Protein AF-A0AAN8KN29-F1 (afdb_monomer_lite)

Organism: NCBI:txid861788

Foldseek 3Di:
DDDDDPPPPPLDQPPPQDPQDEDDVSQVVVQVCLVPDVVNLVSLLQVLLVQADLELVRSLVRSCVGHHDPNLVVQEDCCCPPVRHHPVPGPVVVSSVSSQCSNPNNVPPDPPDDD

InterPro domains:
  IPR032071 Domain of unknown function DUF4806 [PF16064] (17-90)

Secondary structure (DSSP, 8-state):
--------------TT--SSB-SHHHHHHHHHHHTT-HHHHHHHHHHHHHT--SSHHHHHHHHHHHHB-HHHHHHEESS-TTT-EEGGGSHHHHHHHHHHHH-TTTTT-------

Sequence (115 aa):
MQLTNGSHGDMVLPEDIVLPLKDRLMLEELEHRLAGNEELQEKLVMFLAAKGGKSVKDSVRRMFACLFSNDLSRFCNWTGLGHKISFRQLALKSIVHIAIRKNPSTKEATESQHF

Structure (mmCIF, N/CA/C/O backbone):
data_AF-A0AAN8KN29-F1
#
_entry.id   AF-A0AAN8KN29-F1
#
loop_
_atom_site.group_PDB
_atom_site.id
_atom_site.type_symbol
_atom_site.label_atom_id
_atom_site.label_alt_id
_atom_site.label_comp_id
_atom_site.label_asym_id
_atom_site.label_entity_id
_atom_site.label_seq_id
_atom_site.pdbx_PDB_ins_code
_atom_site.Cartn_x
_atom_site.Cartn_y
_atom_site.Cartn_z
_atom_site.occupancy
_atom_site.B_iso_or_equiv
_atom_site.auth_seq_id
_atom_site.auth_comp_id
_atom_site.auth_asym_id
_atom_site.auth_atom_id
_atom_site.pdbx_PDB_model_num
ATOM 1 N N . MET A 1 1 ? 35.928 -23.123 7.266 1.00 45.03 1 MET A N 1
ATOM 2 C CA . MET A 1 1 ? 35.348 -21.909 7.872 1.00 45.03 1 MET A CA 1
ATOM 3 C C . MET A 1 1 ? 33.993 -21.681 7.227 1.00 45.03 1 MET A C 1
ATOM 5 O O . MET A 1 1 ? 33.948 -21.344 6.053 1.00 45.03 1 MET A O 1
ATOM 9 N N . GLN A 1 2 ? 32.907 -21.994 7.932 1.00 39.38 2 GLN A N 1
ATOM 10 C CA . GLN A 1 2 ? 31.550 -21.679 7.483 1.00 39.38 2 GLN A CA 1
ATOM 11 C C . GLN A 1 2 ? 31.214 -20.271 7.973 1.00 39.38 2 GLN A C 1
ATOM 13 O O . GLN A 1 2 ? 31.238 -20.029 9.177 1.00 39.38 2 GLN A O 1
ATOM 18 N N . LEU A 1 3 ? 30.910 -19.361 7.050 1.00 41.19 3 LEU A N 1
ATOM 19 C CA . LEU A 1 3 ? 30.197 -18.129 7.361 1.00 41.19 3 LEU A CA 1
ATOM 20 C C . LEU A 1 3 ? 28.853 -18.186 6.635 1.00 41.19 3 LEU A C 1
ATOM 22 O O . LEU A 1 3 ? 28.763 -18.171 5.412 1.00 41.19 3 LEU A O 1
ATOM 26 N N . THR A 1 4 ? 27.860 -18.404 7.488 1.00 38.06 4 THR A N 1
ATOM 27 C CA . THR A 1 4 ? 26.405 -18.401 7.365 1.00 38.06 4 THR A CA 1
ATOM 28 C C . THR A 1 4 ? 25.813 -17.811 6.088 1.00 38.06 4 THR A C 1
ATOM 30 O O . THR A 1 4 ? 25.986 -16.629 5.789 1.00 38.06 4 THR A O 1
ATOM 33 N N . ASN A 1 5 ? 25.004 -18.647 5.428 1.00 35.66 5 ASN A N 1
ATOM 34 C CA . ASN A 1 5 ? 23.921 -18.267 4.530 1.00 35.66 5 ASN A CA 1
ATOM 35 C C . ASN A 1 5 ? 23.270 -16.958 4.986 1.00 35.66 5 ASN A C 1
ATOM 37 O O . ASN A 1 5 ? 22.712 -16.893 6.081 1.00 35.66 5 ASN A O 1
ATOM 41 N N . GLY A 1 6 ? 23.297 -15.945 4.121 1.00 38.53 6 GLY A N 1
ATOM 42 C CA . GLY A 1 6 ? 22.387 -14.818 4.228 1.00 38.53 6 GLY A CA 1
ATOM 43 C C . GLY A 1 6 ? 20.972 -15.364 4.128 1.00 38.53 6 GLY A C 1
ATOM 44 O O . GLY A 1 6 ? 20.507 -15.694 3.036 1.00 38.53 6 GLY A O 1
ATOM 45 N N . SER A 1 7 ? 20.318 -15.502 5.275 1.00 40.12 7 SER A N 1
ATOM 46 C CA . SER A 1 7 ? 18.896 -15.769 5.382 1.00 40.12 7 SER A CA 1
ATOM 47 C C . SER A 1 7 ? 18.170 -14.673 4.613 1.00 40.12 7 SER A C 1
ATOM 49 O O . SER A 1 7 ? 17.942 -13.576 5.120 1.00 40.12 7 SER A O 1
ATOM 51 N N . HIS A 1 8 ? 17.825 -14.979 3.363 1.00 46.50 8 HIS A N 1
ATOM 52 C CA . HIS A 1 8 ? 16.638 -14.438 2.729 1.00 46.50 8 HIS A CA 1
ATOM 53 C C . HIS A 1 8 ? 15.501 -14.950 3.604 1.00 46.50 8 HIS A C 1
ATOM 55 O O . HIS A 1 8 ? 14.990 -16.039 3.371 1.00 46.50 8 HIS A O 1
ATOM 61 N N . GLY A 1 9 ? 15.238 -14.248 4.713 1.00 44.41 9 GLY A N 1
ATOM 62 C CA . GLY A 1 9 ? 14.083 -14.524 5.548 1.00 44.41 9 GLY A CA 1
ATOM 63 C C . GLY A 1 9 ? 12.908 -14.539 4.597 1.00 44.41 9 GLY A C 1
ATOM 64 O O . GLY A 1 9 ? 12.721 -13.562 3.869 1.00 44.41 9 GLY A O 1
ATOM 65 N N . ASP A 1 10 ? 12.252 -15.692 4.506 1.00 46.53 10 ASP A N 1
ATOM 66 C CA . ASP A 1 10 ? 11.149 -15.937 3.594 1.00 46.53 10 ASP A CA 1
ATOM 67 C C . ASP A 1 10 ? 10.267 -14.684 3.563 1.00 46.53 10 ASP A C 1
ATOM 69 O O . ASP A 1 10 ? 9.692 -14.295 4.582 1.00 46.53 10 ASP A O 1
ATOM 73 N N . MET A 1 11 ? 10.249 -13.979 2.422 1.00 63.16 11 MET A N 1
ATOM 74 C CA . MET A 1 11 ? 9.422 -12.785 2.205 1.00 63.16 11 MET A CA 1
ATOM 75 C C . MET A 1 11 ? 7.971 -13.236 2.051 1.00 63.16 11 MET A C 1
ATOM 77 O O . MET A 1 11 ? 7.355 -13.117 0.991 1.00 63.16 11 MET A O 1
ATOM 81 N N . VAL A 1 12 ? 7.451 -13.826 3.114 1.00 72.75 12 VAL A N 1
ATOM 82 C CA . VAL A 1 12 ? 6.129 -14.407 3.195 1.00 72.75 12 VAL A CA 1
ATOM 83 C C . VAL A 1 12 ? 5.305 -13.439 4.024 1.00 72.75 12 VAL A C 1
ATOM 85 O O . VAL A 1 12 ? 5.620 -13.122 5.174 1.00 72.75 12 VAL A O 1
ATOM 88 N N . LEU A 1 13 ? 4.274 -12.890 3.383 1.00 85.38 13 LEU A N 1
ATOM 89 C CA . LEU A 1 13 ? 3.230 -12.176 4.102 1.00 85.38 13 LEU A CA 1
ATOM 90 C C . LEU A 1 13 ? 2.579 -13.152 5.09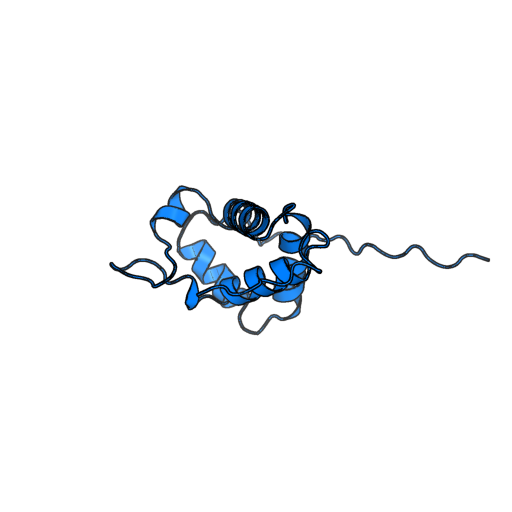2 1.00 85.38 13 LEU A C 1
ATOM 92 O O . LEU A 1 13 ? 2.495 -14.339 4.776 1.00 85.38 13 LEU A O 1
ATOM 96 N N . PRO A 1 14 ? 2.116 -12.685 6.261 1.00 86.00 14 PRO A N 1
ATOM 97 C CA . PRO A 1 14 ? 1.336 -13.524 7.166 1.00 86.00 14 PRO A CA 1
ATOM 98 C C . PRO A 1 14 ? 0.215 -14.268 6.422 1.00 86.00 14 PRO A C 1
ATOM 100 O O . PRO A 1 14 ? -0.407 -13.692 5.531 1.00 86.00 14 PRO A O 1
ATOM 103 N N . GLU A 1 15 ? -0.026 -15.539 6.764 1.00 82.88 15 GLU A N 1
ATOM 104 C CA . GLU A 1 15 ? -0.962 -16.424 6.037 1.00 82.88 15 GLU A CA 1
ATOM 105 C C . GLU A 1 15 ? -2.393 -15.873 5.965 1.00 82.88 15 GLU A C 1
ATOM 107 O O . GLU A 1 15 ? -3.156 -16.187 5.055 1.00 82.88 15 GLU A O 1
ATOM 112 N N . ASP A 1 16 ? -2.748 -15.020 6.919 1.00 85.62 16 ASP A N 1
ATOM 113 C CA . ASP A 1 16 ? -4.045 -14.372 7.034 1.00 85.62 16 ASP A CA 1
ATOM 114 C C . ASP A 1 16 ? -4.170 -13.088 6.188 1.00 85.62 16 ASP A C 1
ATOM 116 O O . ASP A 1 16 ? -5.245 -12.490 6.116 1.00 85.62 16 ASP A O 1
ATOM 120 N N . ILE A 1 17 ? -3.100 -12.663 5.509 1.00 88.88 17 ILE A N 1
ATOM 121 C CA . ILE A 1 17 ? -3.117 -11.573 4.529 1.00 88.88 17 ILE A CA 1
ATOM 122 C C . ILE A 1 17 ? -3.387 -12.154 3.142 1.00 88.88 17 ILE A C 1
ATOM 124 O O . ILE A 1 17 ? -2.496 -12.658 2.457 1.00 88.88 17 ILE A O 1
ATOM 128 N N . VAL A 1 18 ? -4.633 -12.025 2.689 1.00 89.56 18 VAL A N 1
ATOM 129 C CA . VAL A 1 18 ? -5.046 -12.490 1.362 1.00 89.56 18 VAL A CA 1
ATOM 130 C C . VAL A 1 18 ? -5.013 -11.336 0.364 1.00 89.56 18 VAL A C 1
ATOM 132 O O . VAL A 1 18 ? -5.802 -10.395 0.451 1.00 89.56 18 VAL A O 1
ATOM 135 N N . LEU A 1 19 ? -4.119 -11.434 -0.620 1.00 91.06 19 LEU A N 1
ATOM 136 C CA . LEU A 1 19 ? -4.030 -10.513 -1.752 1.00 91.06 19 LEU A CA 1
ATOM 137 C C . LEU A 1 19 ? -4.411 -11.220 -3.068 1.00 91.06 19 LEU A C 1
ATOM 139 O O . LEU A 1 19 ? -4.095 -12.400 -3.238 1.00 91.06 19 LEU A O 1
ATOM 143 N N . PRO A 1 20 ? -5.045 -10.521 -4.028 1.00 94.50 20 PRO A N 1
ATOM 144 C CA . PRO A 1 20 ? -5.470 -9.124 -3.950 1.00 94.50 20 PRO A CA 1
ATOM 145 C C . PRO A 1 20 ? -6.726 -8.935 -3.083 1.00 94.50 20 PRO A C 1
ATOM 147 O O . PRO A 1 20 ? -7.563 -9.830 -2.967 1.00 94.50 20 PRO A O 1
ATOM 150 N N . LEU A 1 21 ? -6.881 -7.735 -2.526 1.00 95.69 21 LEU A N 1
ATOM 151 C CA . LEU A 1 21 ? -8.052 -7.318 -1.759 1.00 95.69 21 LEU A CA 1
ATOM 152 C C . LEU A 1 21 ? -9.282 -7.258 -2.676 1.00 95.69 21 LEU A C 1
ATOM 154 O O . LEU A 1 21 ? -9.261 -6.634 -3.748 1.00 95.69 21 LEU A O 1
ATOM 158 N N . LYS A 1 22 ? -10.357 -7.934 -2.273 1.00 93.19 22 LYS A N 1
ATOM 159 C CA . LYS A 1 22 ? -11.550 -8.129 -3.113 1.00 93.19 22 LYS A CA 1
ATOM 160 C C . LYS A 1 22 ? -12.636 -7.101 -2.854 1.00 93.19 22 LYS A C 1
ATOM 162 O O . LYS A 1 22 ? -13.342 -6.709 -3.776 1.00 93.19 22 LYS A O 1
ATOM 167 N N . ASP A 1 23 ? -12.737 -6.641 -1.619 1.00 92.25 23 ASP A N 1
ATOM 168 C CA . ASP A 1 23 ? -13.796 -5.753 -1.179 1.00 92.25 23 ASP A CA 1
ATOM 169 C C . ASP A 1 23 ? -13.293 -4.750 -0.137 1.00 92.25 23 ASP A C 1
ATOM 171 O O . ASP A 1 23 ? -12.122 -4.720 0.253 1.00 92.25 23 ASP A O 1
ATOM 175 N N . ARG A 1 24 ? -14.210 -3.877 0.270 1.00 91.12 24 ARG A N 1
ATOM 176 C CA . ARG A 1 24 ? -13.942 -2.812 1.226 1.00 91.12 24 ARG A CA 1
ATOM 177 C C . ARG A 1 24 ? -13.637 -3.339 2.630 1.00 91.12 24 ARG A C 1
ATOM 179 O O . ARG A 1 24 ? -12.808 -2.735 3.295 1.00 91.12 24 ARG A O 1
ATOM 186 N N . LEU A 1 25 ? -14.250 -4.447 3.052 1.00 92.06 25 LEU A N 1
ATOM 187 C CA . LEU A 1 25 ? -14.006 -5.029 4.374 1.00 92.06 25 LEU A CA 1
ATOM 188 C C . LEU A 1 25 ? -12.571 -5.544 4.476 1.00 92.06 25 LEU A C 1
ATOM 190 O O . LEU A 1 25 ? -11.880 -5.227 5.436 1.00 92.06 25 LEU A O 1
ATOM 194 N N . MET A 1 26 ? -12.087 -6.256 3.454 1.00 94.31 26 MET A N 1
ATOM 195 C CA . MET A 1 26 ? -10.693 -6.711 3.407 1.00 94.31 26 MET A CA 1
ATOM 196 C C . MET A 1 26 ? -9.702 -5.542 3.447 1.00 94.31 26 MET A C 1
ATOM 198 O O . MET A 1 26 ? -8.642 -5.646 4.061 1.00 94.31 26 MET A O 1
ATOM 202 N N . LEU A 1 27 ? -10.031 -4.433 2.777 1.00 93.56 27 LEU A N 1
ATOM 203 C CA . LEU A 1 27 ? -9.201 -3.233 2.792 1.00 93.56 27 LEU A CA 1
ATOM 204 C C . LEU A 1 27 ? -9.182 -2.567 4.171 1.00 93.56 27 LEU A C 1
ATOM 206 O O . LEU A 1 27 ? -8.109 -2.227 4.653 1.00 93.56 27 LEU A O 1
ATOM 210 N N . GLU A 1 28 ? -10.343 -2.391 4.797 1.00 92.94 28 GLU A N 1
ATOM 211 C CA . GLU A 1 28 ? -10.457 -1.792 6.132 1.00 92.94 28 GLU A CA 1
ATOM 212 C C . GLU A 1 28 ? -9.757 -2.649 7.197 1.00 92.94 28 GLU A C 1
ATOM 214 O O . GLU A 1 28 ? -9.037 -2.106 8.033 1.00 92.94 28 GLU A O 1
ATOM 219 N N . GLU A 1 29 ? -9.878 -3.976 7.116 1.00 94.00 29 GLU A N 1
ATOM 220 C CA . GLU A 1 29 ? -9.167 -4.913 7.993 1.00 94.00 29 GLU A CA 1
ATOM 221 C C . GLU A 1 29 ? -7.648 -4.807 7.813 1.00 94.00 29 GLU A C 1
ATOM 223 O O . GLU A 1 29 ? -6.908 -4.684 8.790 1.00 94.00 29 GLU A O 1
ATOM 228 N N . LEU A 1 30 ? -7.162 -4.794 6.565 1.00 95.06 30 LEU A N 1
ATOM 229 C CA . LEU A 1 30 ? -5.734 -4.618 6.307 1.00 95.06 30 LEU A CA 1
ATOM 230 C C . LEU A 1 30 ? -5.233 -3.281 6.866 1.00 95.06 30 LEU A C 1
ATOM 232 O O . LEU A 1 30 ? -4.198 -3.242 7.523 1.00 95.06 30 LEU A O 1
ATOM 236 N N . GLU A 1 31 ? -5.961 -2.193 6.633 1.00 94.62 31 GLU A N 1
ATOM 237 C CA . GLU A 1 31 ? -5.612 -0.858 7.124 1.00 94.62 31 GLU A CA 1
ATOM 238 C C . GLU A 1 31 ? -5.573 -0.795 8.654 1.00 94.62 31 GLU A C 1
ATOM 240 O O . GLU A 1 31 ? -4.621 -0.256 9.221 1.00 94.62 31 GLU A O 1
ATOM 245 N N . HIS A 1 32 ? -6.546 -1.413 9.330 1.00 94.06 32 HIS A N 1
ATOM 246 C CA . HIS A 1 32 ? -6.539 -1.539 10.784 1.00 94.06 32 HIS A CA 1
ATOM 247 C C . HIS A 1 32 ? -5.319 -2.328 11.265 1.00 94.06 32 HIS A C 1
ATOM 249 O O . HIS A 1 32 ? -4.658 -1.935 12.222 1.00 94.06 32 HIS A O 1
ATOM 255 N N . ARG A 1 33 ? -4.982 -3.441 10.610 1.00 93.44 33 ARG A N 1
ATOM 256 C CA . ARG A 1 33 ? -3.818 -4.253 10.987 1.00 93.44 33 ARG A CA 1
ATOM 257 C C . ARG A 1 33 ? -2.494 -3.550 10.744 1.00 93.44 33 ARG A C 1
ATOM 259 O O . ARG A 1 33 ? -1.544 -3.792 11.480 1.00 93.44 33 ARG A O 1
ATOM 266 N N . LEU A 1 34 ? -2.415 -2.704 9.720 1.00 94.00 34 LEU A N 1
ATOM 267 C CA . LEU A 1 34 ? -1.241 -1.877 9.462 1.00 94.00 34 LEU A CA 1
ATOM 268 C C . LEU A 1 34 ? -1.066 -0.798 10.537 1.00 94.00 34 LEU A C 1
ATOM 270 O O . LEU A 1 34 ? 0.069 -0.391 10.800 1.00 94.00 34 LEU A O 1
ATOM 274 N N . ALA A 1 35 ? -2.146 -0.352 11.184 1.00 91.19 35 ALA A N 1
ATOM 275 C CA . ALA A 1 35 ? -2.077 0.622 12.263 1.00 91.19 35 ALA A CA 1
ATOM 276 C C . ALA A 1 35 ? -1.310 0.050 13.469 1.00 91.19 35 ALA A C 1
ATOM 278 O O . ALA A 1 35 ? -1.752 -0.875 14.143 1.00 91.19 35 ALA A O 1
ATOM 279 N N . GLY A 1 36 ? -0.127 0.610 13.737 1.00 84.25 36 GLY A N 1
ATOM 280 C CA . GLY A 1 36 ? 0.717 0.213 14.869 1.00 84.25 36 GLY A CA 1
ATOM 281 C C . GLY A 1 36 ? 1.498 -1.094 14.688 1.00 84.25 36 GLY A C 1
ATOM 282 O O . GLY A 1 36 ? 2.184 -1.501 15.619 1.00 84.25 36 GLY A O 1
ATOM 283 N N . ASN A 1 37 ? 1.442 -1.738 13.515 1.00 93.06 37 ASN A N 1
ATOM 284 C CA . ASN A 1 37 ? 2.203 -2.957 13.228 1.00 93.06 37 ASN A CA 1
ATOM 285 C C . ASN A 1 37 ? 3.337 -2.692 12.224 1.00 93.06 37 ASN A C 1
ATOM 287 O O . ASN A 1 37 ? 3.178 -2.864 11.013 1.00 93.06 37 ASN A O 1
ATOM 291 N N . GLU A 1 38 ? 4.489 -2.261 12.735 1.00 93.00 38 GLU A N 1
ATOM 292 C CA . GLU A 1 38 ? 5.668 -1.941 11.917 1.00 93.00 38 GLU A CA 1
ATOM 293 C C . GLU A 1 38 ? 6.220 -3.164 11.173 1.00 93.00 38 GLU A C 1
ATOM 295 O O . GLU A 1 38 ? 6.618 -3.056 10.013 1.00 93.00 38 GLU A O 1
ATOM 300 N N . GLU A 1 39 ? 6.174 -4.344 11.794 1.00 92.94 39 GLU A N 1
ATOM 301 C CA . GLU A 1 39 ? 6.647 -5.588 11.184 1.00 92.94 39 GLU A CA 1
ATOM 302 C C . GLU A 1 39 ? 5.816 -5.955 9.945 1.00 92.94 39 GLU A C 1
ATOM 304 O O . GLU A 1 39 ? 6.361 -6.286 8.888 1.00 92.94 39 GLU A O 1
ATOM 309 N N . LEU A 1 40 ? 4.485 -5.854 10.040 1.00 94.19 40 LEU A N 1
ATOM 310 C CA . LEU A 1 40 ? 3.593 -6.091 8.906 1.00 94.19 40 LEU A CA 1
ATOM 311 C C . LEU A 1 40 ? 3.803 -5.049 7.803 1.00 94.19 40 LEU A C 1
ATOM 313 O O . LEU A 1 40 ? 3.835 -5.409 6.623 1.00 94.19 40 LEU A O 1
ATOM 317 N N . GLN A 1 41 ? 3.972 -3.775 8.170 1.00 94.94 41 GLN A N 1
ATOM 318 C CA . GLN A 1 41 ? 4.285 -2.721 7.206 1.00 94.94 41 GLN A CA 1
ATOM 319 C C . GLN A 1 41 ? 5.581 -3.034 6.450 1.00 94.94 41 GLN A C 1
ATOM 321 O O . GLN A 1 41 ? 5.603 -2.948 5.221 1.00 94.94 41 GLN A O 1
ATOM 326 N N . GLU A 1 42 ? 6.646 -3.440 7.146 1.00 93.81 42 GLU A N 1
ATOM 327 C CA . GLU A 1 42 ? 7.922 -3.779 6.517 1.00 93.81 42 GLU A CA 1
ATOM 328 C C . GLU A 1 42 ? 7.811 -5.008 5.608 1.00 93.81 42 GLU A C 1
ATOM 330 O O . GLU A 1 42 ? 8.270 -4.963 4.461 1.00 93.81 42 GLU A O 1
ATOM 335 N N . LYS A 1 43 ? 7.139 -6.074 6.060 1.00 93.81 43 LYS A N 1
ATOM 336 C CA . LYS A 1 43 ? 6.867 -7.264 5.238 1.00 93.81 43 LYS A CA 1
ATOM 337 C C . LYS A 1 43 ? 6.111 -6.904 3.960 1.00 93.81 43 LYS A C 1
ATOM 339 O O . LYS A 1 43 ? 6.503 -7.337 2.874 1.00 93.81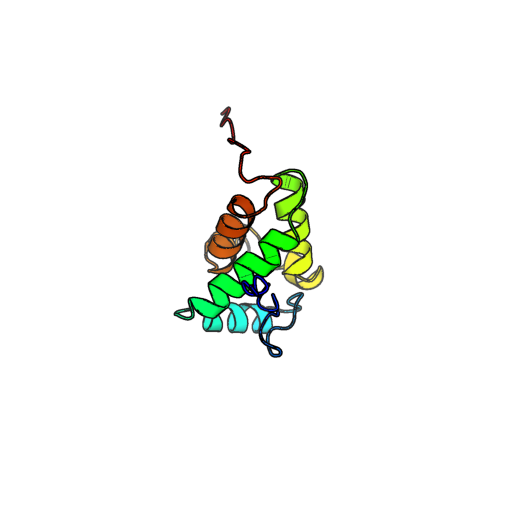 43 LYS A O 1
ATOM 344 N N . LEU A 1 44 ? 5.081 -6.063 4.059 1.00 94.44 44 LEU A N 1
ATOM 345 C CA . LEU A 1 44 ? 4.303 -5.630 2.898 1.00 94.44 44 LEU A CA 1
ATOM 346 C C . LEU A 1 44 ? 5.111 -4.729 1.958 1.00 94.44 44 LEU A C 1
ATOM 348 O O . LEU A 1 44 ? 5.038 -4.890 0.739 1.00 94.44 44 LEU A O 1
ATOM 352 N N . VAL A 1 45 ? 5.942 -3.835 2.498 1.00 94.81 45 VAL A N 1
ATOM 353 C CA . VAL A 1 45 ? 6.885 -3.031 1.709 1.00 94.81 45 VAL A CA 1
ATOM 354 C C . VAL A 1 45 ? 7.842 -3.927 0.921 1.00 94.81 45 VAL A C 1
ATOM 356 O O . VAL A 1 45 ? 8.017 -3.713 -0.279 1.00 94.81 45 VAL A O 1
ATOM 359 N N . MET A 1 46 ? 8.459 -4.922 1.565 1.00 92.62 46 MET A N 1
ATOM 360 C CA . MET A 1 46 ? 9.399 -5.840 0.911 1.00 92.62 46 MET A CA 1
ATOM 361 C C . MET A 1 46 ? 8.716 -6.669 -0.178 1.00 92.62 46 MET A C 1
ATOM 363 O O . MET A 1 46 ? 9.220 -6.743 -1.301 1.00 92.62 46 MET A O 1
ATOM 367 N N . PHE A 1 47 ? 7.532 -7.212 0.123 1.00 92.81 47 PHE A N 1
ATOM 368 C CA . PHE A 1 47 ? 6.715 -7.944 -0.840 1.00 92.81 47 PHE A CA 1
ATOM 369 C C . PHE A 1 47 ? 6.417 -7.099 -2.087 1.00 92.81 47 PHE A C 1
ATOM 371 O O . PHE A 1 47 ? 6.653 -7.545 -3.211 1.00 92.81 47 PHE A O 1
ATOM 378 N N . LEU A 1 48 ? 5.952 -5.858 -1.913 1.00 93.19 48 LEU A N 1
ATOM 379 C CA . LEU A 1 48 ? 5.631 -4.968 -3.031 1.00 93.19 48 LEU A CA 1
ATOM 380 C C . LEU A 1 48 ? 6.876 -4.530 -3.806 1.00 93.19 48 LEU A C 1
ATOM 382 O O . LEU A 1 48 ? 6.844 -4.512 -5.037 1.00 93.19 48 LEU A O 1
ATOM 386 N N . ALA A 1 49 ? 7.977 -4.217 -3.117 1.00 91.31 49 ALA A N 1
ATOM 387 C CA . ALA A 1 49 ? 9.238 -3.832 -3.749 1.00 91.31 49 ALA A CA 1
ATOM 388 C C . ALA A 1 49 ? 9.757 -4.935 -4.685 1.00 91.31 49 ALA A C 1
ATOM 390 O O . ALA A 1 49 ? 10.181 -4.638 -5.802 1.00 91.31 49 ALA A O 1
ATOM 391 N N . ALA A 1 50 ? 9.632 -6.206 -4.283 1.00 90.06 50 ALA A N 1
ATOM 392 C CA . ALA A 1 50 ? 9.991 -7.362 -5.105 1.00 90.06 50 ALA A CA 1
ATOM 393 C C . ALA A 1 50 ? 9.086 -7.542 -6.343 1.00 90.06 50 ALA A C 1
ATOM 395 O O . ALA A 1 50 ? 9.508 -8.111 -7.351 1.00 90.06 50 ALA A O 1
ATOM 396 N N . LYS A 1 51 ? 7.840 -7.048 -6.303 1.00 88.88 51 LYS A N 1
ATOM 397 C CA . LYS A 1 51 ? 6.911 -7.039 -7.451 1.00 88.88 51 LYS A CA 1
ATOM 398 C C . LYS A 1 51 ? 7.058 -5.802 -8.341 1.00 88.88 51 LYS A C 1
ATOM 400 O O . LYS A 1 51 ? 6.367 -5.708 -9.358 1.00 88.88 51 LYS A O 1
ATOM 405 N N . GLY A 1 52 ? 7.944 -4.876 -7.979 1.00 87.19 52 GLY A N 1
ATOM 406 C CA . GLY A 1 52 ? 8.220 -3.653 -8.719 1.00 87.19 52 GLY A CA 1
ATOM 407 C C . GLY A 1 52 ? 8.746 -3.886 -10.140 1.00 87.19 52 GLY A C 1
ATOM 408 O O . GLY A 1 52 ? 9.131 -4.990 -10.531 1.00 87.19 52 GLY A O 1
ATOM 409 N N . GLY A 1 53 ? 8.701 -2.823 -10.941 1.00 85.31 53 GLY A N 1
ATOM 410 C CA . GLY A 1 53 ? 8.984 -2.805 -12.372 1.00 85.31 53 GLY A CA 1
ATOM 411 C C 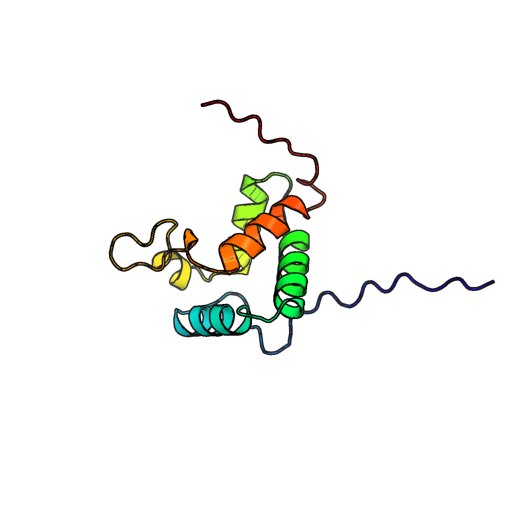. GLY A 1 53 ? 10.224 -2.002 -12.754 1.00 85.31 53 GLY A C 1
ATOM 412 O O . GLY A 1 53 ? 10.908 -1.453 -11.894 1.00 85.31 53 G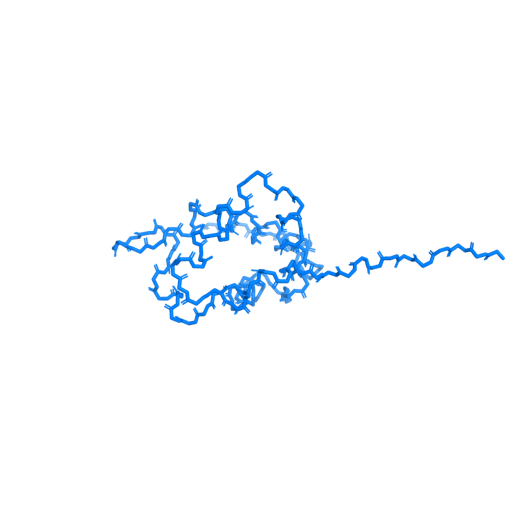LY A O 1
ATOM 413 N N . LYS A 1 54 ? 10.487 -1.896 -14.062 1.00 85.88 54 LYS A N 1
ATOM 414 C CA . LYS A 1 54 ? 11.673 -1.192 -14.605 1.00 85.88 54 LYS A CA 1
ATOM 415 C C . LYS A 1 54 ? 11.573 0.339 -14.550 1.00 85.88 54 LYS A C 1
ATOM 417 O O . LYS A 1 54 ? 12.545 1.031 -14.816 1.00 85.88 54 LYS A O 1
ATOM 422 N N . SER A 1 55 ? 10.389 0.871 -14.261 1.00 87.69 55 SER A N 1
ATOM 423 C CA . SER A 1 55 ? 10.137 2.305 -14.093 1.00 87.69 55 SER A CA 1
ATOM 424 C C . SER A 1 55 ? 9.183 2.538 -12.926 1.00 87.69 55 SER A C 1
ATOM 426 O O . SER A 1 55 ? 8.518 1.604 -12.469 1.00 87.69 55 SER A O 1
ATOM 428 N N . VAL A 1 56 ? 9.070 3.785 -12.461 1.00 87.75 56 VAL A N 1
ATOM 429 C CA . VAL A 1 56 ? 8.115 4.160 -11.402 1.00 87.75 56 VAL A CA 1
ATOM 430 C C . VAL A 1 56 ? 6.685 3.823 -11.826 1.00 87.75 56 VAL A C 1
ATOM 432 O O . VAL A 1 56 ? 5.973 3.141 -11.095 1.00 87.75 56 VAL A O 1
ATOM 435 N N . LYS A 1 57 ? 6.286 4.208 -13.045 1.00 88.00 57 LYS A N 1
ATOM 436 C CA . LYS A 1 57 ? 4.946 3.930 -13.585 1.00 88.00 57 LYS A CA 1
ATOM 437 C C . LYS A 1 57 ? 4.644 2.430 -13.655 1.00 88.00 57 LYS A C 1
ATOM 439 O O . LYS A 1 57 ? 3.555 2.008 -13.272 1.00 88.00 57 LYS A O 1
ATOM 444 N N . ASP A 1 58 ? 5.601 1.633 -14.129 1.00 89.31 58 ASP A N 1
ATOM 445 C CA . ASP A 1 58 ? 5.456 0.173 -14.200 1.00 89.31 58 ASP A CA 1
ATOM 446 C C . ASP A 1 58 ? 5.378 -0.451 -12.797 1.00 89.31 58 ASP A C 1
ATOM 448 O O . ASP A 1 58 ? 4.527 -1.297 -12.533 1.00 89.31 58 ASP A O 1
ATOM 452 N N . SER A 1 59 ? 6.197 0.037 -11.863 1.00 90.12 59 SER A N 1
ATOM 453 C CA . SER A 1 59 ? 6.191 -0.401 -10.463 1.00 90.12 59 SER A CA 1
ATOM 454 C C . SER A 1 59 ? 4.854 -0.130 -9.791 1.00 90.12 59 SER A C 1
ATOM 456 O O . SER A 1 59 ? 4.260 -1.051 -9.241 1.00 90.12 59 SER A O 1
ATOM 458 N N . VAL A 1 60 ? 4.343 1.102 -9.895 1.00 91.19 60 VAL A N 1
ATOM 459 C CA . VAL A 1 60 ? 3.031 1.484 -9.358 1.00 91.19 60 VAL A CA 1
ATOM 460 C C . VAL A 1 60 ? 1.953 0.570 -9.927 1.00 91.19 60 VAL A C 1
ATOM 462 O O . VAL A 1 60 ? 1.195 -0.025 -9.167 1.00 91.19 60 VAL A O 1
ATOM 465 N N . ARG A 1 61 ? 1.913 0.390 -11.254 1.00 91.69 61 ARG A N 1
ATOM 466 C CA . ARG A 1 61 ? 0.917 -0.470 -11.905 1.00 91.69 61 ARG A CA 1
ATOM 467 C C . ARG A 1 61 ? 0.962 -1.904 -11.374 1.00 91.69 61 ARG A C 1
ATOM 469 O O . ARG A 1 61 ? -0.088 -2.464 -11.070 1.00 91.69 61 ARG A O 1
ATOM 476 N N . ARG A 1 62 ? 2.152 -2.499 -11.269 1.00 93.38 62 ARG A N 1
ATOM 477 C CA . ARG A 1 62 ? 2.322 -3.883 -10.799 1.00 93.38 62 ARG A CA 1
ATOM 478 C C . ARG A 1 62 ? 1.970 -4.030 -9.320 1.00 93.38 62 ARG A C 1
ATOM 480 O O . ARG A 1 62 ? 1.252 -4.958 -8.972 1.00 93.38 62 ARG A O 1
ATOM 487 N N . MET A 1 63 ? 2.393 -3.092 -8.475 1.00 94.19 63 MET A N 1
ATOM 488 C CA . MET A 1 63 ? 2.060 -3.084 -7.047 1.00 94.19 63 MET A CA 1
ATOM 489 C C . MET A 1 63 ? 0.550 -2.948 -6.820 1.00 94.19 63 MET A C 1
ATOM 491 O O . MET A 1 63 ? -0.020 -3.715 -6.050 1.00 94.19 63 MET A O 1
ATOM 495 N N . PHE A 1 64 ? -0.123 -2.039 -7.532 1.00 92.50 64 PHE A N 1
ATOM 496 C CA . PHE A 1 64 ? -1.579 -1.892 -7.440 1.00 92.50 64 PHE A CA 1
ATOM 497 C C . PHE A 1 64 ? -2.323 -3.138 -7.926 1.00 92.50 64 PHE A C 1
ATOM 499 O O . PHE A 1 64 ? -3.278 -3.549 -7.276 1.00 92.50 64 PHE A O 1
ATOM 506 N N . ALA A 1 65 ? -1.863 -3.773 -9.008 1.00 92.44 65 ALA A N 1
ATOM 507 C CA . ALA A 1 65 ? -2.441 -5.026 -9.492 1.00 92.44 65 ALA A CA 1
ATOM 508 C C . ALA A 1 65 ? -2.258 -6.197 -8.505 1.00 92.44 65 ALA A C 1
ATOM 510 O O . ALA A 1 65 ? -3.048 -7.136 -8.520 1.00 92.44 65 ALA A O 1
ATOM 511 N N . CYS A 1 66 ? -1.233 -6.153 -7.646 1.00 92.62 66 CYS A N 1
ATOM 512 C CA . CYS A 1 66 ? -1.075 -7.107 -6.547 1.00 92.62 66 CYS A CA 1
ATOM 513 C C . CYS A 1 66 ? -1.978 -6.784 -5.351 1.00 92.62 66 CYS A C 1
ATOM 515 O O . CYS A 1 66 ? -2.444 -7.702 -4.686 1.00 92.62 66 CYS A O 1
ATOM 517 N N . LEU A 1 67 ? -2.201 -5.500 -5.056 1.00 94.25 67 LEU A N 1
ATOM 518 C CA . LEU A 1 67 ? -2.965 -5.066 -3.885 1.00 94.25 67 LEU A CA 1
ATOM 519 C C . LEU A 1 67 ? -4.474 -5.161 -4.088 1.00 94.25 67 LEU A C 1
ATOM 521 O O . LEU A 1 67 ? -5.177 -5.597 -3.183 1.00 94.25 67 LEU A O 1
ATOM 525 N N . PHE A 1 68 ? -4.981 -4.755 -5.249 1.00 93.94 68 PHE A N 1
ATOM 526 C CA . PHE A 1 68 ? -6.410 -4.568 -5.470 1.00 93.94 68 PHE A CA 1
ATOM 527 C C . PHE A 1 68 ? -6.922 -5.468 -6.584 1.00 93.94 68 PHE A C 1
ATOM 529 O O . PHE A 1 68 ? -6.343 -5.552 -7.666 1.00 93.94 68 PHE A O 1
ATOM 536 N N . SER A 1 69 ? -8.068 -6.097 -6.339 1.00 93.88 69 SER A N 1
ATOM 537 C CA . SER A 1 69 ? -8.853 -6.696 -7.412 1.00 93.88 69 SER A CA 1
ATOM 538 C C . SER A 1 69 ? -9.384 -5.608 -8.352 1.00 93.88 69 SER A C 1
ATOM 540 O O . SER A 1 69 ? -9.482 -4.429 -7.989 1.00 93.88 69 SER A O 1
ATOM 542 N N . ASN A 1 70 ? -9.770 -6.003 -9.567 1.00 89.81 70 ASN A N 1
ATOM 543 C CA . ASN A 1 70 ? -10.409 -5.085 -10.511 1.00 89.81 70 ASN A CA 1
ATOM 544 C C . ASN A 1 70 ? -11.702 -4.493 -9.933 1.00 89.81 70 ASN A C 1
ATOM 546 O O . ASN A 1 70 ? -11.970 -3.310 -10.135 1.00 89.81 70 ASN A O 1
ATOM 550 N N . ASP A 1 71 ? -12.470 -5.288 -9.187 1.00 89.00 71 ASP A N 1
ATOM 551 C CA . ASP A 1 71 ? -13.723 -4.842 -8.581 1.00 89.00 71 ASP A CA 1
ATOM 552 C C . ASP A 1 71 ? -13.479 -3.781 -7.509 1.00 89.00 71 ASP A C 1
ATOM 554 O O . ASP A 1 71 ? -14.047 -2.692 -7.591 1.00 89.00 71 ASP A O 1
ATOM 558 N N . LEU A 1 72 ? -12.553 -4.025 -6.577 1.00 89.69 72 LEU A N 1
ATOM 559 C CA . LEU A 1 72 ? -12.204 -3.051 -5.542 1.00 89.69 72 LEU A CA 1
ATOM 560 C C . LEU A 1 72 ? -11.582 -1.774 -6.126 1.00 89.69 72 LEU A C 1
ATOM 562 O O . LEU A 1 72 ? -11.893 -0.667 -5.681 1.00 89.69 72 LEU A O 1
ATOM 566 N N . SER A 1 73 ? -10.765 -1.908 -7.175 1.00 88.38 73 SER A N 1
ATOM 567 C CA . SER A 1 73 ? -10.123 -0.773 -7.853 1.00 88.38 73 SER A CA 1
ATOM 568 C C . SER A 1 73 ? -11.131 0.249 -8.390 1.00 88.38 73 SER A C 1
ATOM 570 O O . SER A 1 73 ? -10.821 1.433 -8.478 1.00 88.38 73 SER A O 1
ATOM 572 N N . ARG A 1 74 ? -12.365 -0.160 -8.718 1.00 88.56 74 ARG A N 1
ATOM 573 C CA . ARG A 1 74 ? -13.418 0.756 -9.203 1.00 88.56 74 ARG A CA 1
ATOM 574 C C . ARG A 1 74 ? -13.964 1.673 -8.107 1.00 88.56 74 ARG A C 1
ATOM 576 O O . ARG A 1 74 ? -14.448 2.771 -8.417 1.00 88.56 74 ARG A O 1
ATOM 583 N N . PHE A 1 75 ? -13.874 1.238 -6.852 1.00 87.81 75 PHE A N 1
ATOM 584 C CA . PHE A 1 75 ? -14.362 1.947 -5.667 1.00 87.81 75 PHE A CA 1
ATOM 585 C C . PHE A 1 75 ? -13.266 2.723 -4.935 1.00 87.81 75 PHE A C 1
ATOM 587 O O . PHE A 1 75 ? -13.560 3.413 -3.961 1.00 87.81 75 PHE A O 1
ATOM 594 N N . CYS A 1 76 ? -12.025 2.663 -5.417 1.00 87.88 76 CYS A N 1
ATOM 595 C CA . CYS A 1 76 ? -10.893 3.395 -4.872 1.00 87.88 76 CYS A CA 1
ATOM 596 C C . CYS A 1 76 ? -10.380 4.410 -5.901 1.00 87.88 76 CYS A C 1
ATOM 598 O O . CYS A 1 76 ? -10.260 4.117 -7.089 1.00 87.88 76 CYS A O 1
ATOM 600 N N . ASN A 1 77 ? -10.091 5.632 -5.468 1.00 88.00 77 ASN A N 1
ATOM 601 C CA . ASN A 1 77 ? -9.361 6.604 -6.278 1.00 88.00 77 ASN A CA 1
ATOM 602 C C . ASN A 1 77 ? -8.426 7.423 -5.380 1.00 88.00 77 ASN A C 1
ATOM 604 O O . ASN A 1 77 ? -8.412 7.268 -4.161 1.00 88.00 77 ASN A O 1
ATOM 608 N N . TRP A 1 78 ? -7.607 8.289 -5.978 1.00 85.88 78 TRP A N 1
ATOM 609 C CA . TRP A 1 78 ? -6.593 9.020 -5.217 1.00 85.88 78 TRP A CA 1
ATOM 610 C C . TRP A 1 78 ? -7.183 9.925 -4.123 1.00 85.88 78 TRP A C 1
ATOM 612 O O . TRP A 1 78 ? -6.647 9.967 -3.019 1.00 85.88 78 TRP A O 1
ATOM 622 N N . THR A 1 79 ? -8.273 10.644 -4.416 1.00 86.62 79 THR A N 1
ATOM 623 C CA . THR A 1 79 ? -8.822 11.696 -3.540 1.00 86.62 79 THR A CA 1
ATOM 624 C C . THR A 1 79 ? -10.018 11.271 -2.689 1.00 86.62 79 THR A C 1
ATOM 626 O O . THR A 1 79 ? -10.265 11.894 -1.662 1.00 86.62 79 THR A O 1
ATOM 629 N N . GLY A 1 80 ? -10.743 10.224 -3.068 1.00 84.25 80 GLY A N 1
ATOM 630 C CA . GLY A 1 80 ? -12.012 9.796 -2.467 1.00 84.25 80 GLY A CA 1
ATOM 631 C C . GLY A 1 80 ? -13.259 10.465 -3.058 1.00 84.25 80 GLY A C 1
ATOM 632 O O . GLY A 1 80 ? -14.333 10.417 -2.464 1.00 84.25 80 GLY A O 1
ATOM 633 N N . LEU A 1 81 ? -13.150 11.131 -4.216 1.00 86.06 81 LEU A N 1
ATOM 634 C CA . LEU A 1 81 ? -14.279 11.879 -4.780 1.00 86.06 81 LEU A CA 1
ATOM 635 C C . LEU A 1 81 ? -15.450 10.949 -5.147 1.00 86.06 81 LEU A C 1
ATOM 637 O O . LEU A 1 81 ? -15.239 9.894 -5.751 1.00 86.06 81 LEU A O 1
ATOM 641 N N . GLY A 1 82 ? -16.676 11.375 -4.827 1.00 80.25 82 GLY A N 1
ATOM 642 C CA . GLY A 1 82 ? -17.905 10.655 -5.173 1.00 80.25 82 GLY A CA 1
ATOM 643 C C . GLY A 1 82 ? -18.167 9.424 -4.303 1.00 80.25 82 GLY A C 1
ATOM 644 O O . GLY A 1 82 ? -18.567 8.392 -4.832 1.00 80.25 82 GLY A O 1
ATOM 645 N N . HIS A 1 83 ? -17.914 9.524 -2.992 1.00 81.31 83 HIS A N 1
ATOM 646 C CA . HIS A 1 83 ? -18.094 8.441 -2.006 1.00 81.31 83 HIS A CA 1
ATOM 647 C C . HIS A 1 83 ? -17.184 7.221 -2.222 1.00 81.31 83 HIS A C 1
ATOM 649 O O . HIS A 1 83 ? -17.448 6.135 -1.705 1.00 81.31 83 HIS A O 1
ATOM 655 N N . LYS A 1 84 ? -16.100 7.401 -2.982 1.00 88.94 84 LYS A N 1
ATOM 656 C CA . LYS A 1 84 ? -15.063 6.388 -3.180 1.00 88.94 84 LYS A CA 1
ATOM 657 C C . LYS A 1 84 ? -14.038 6.438 -2.053 1.00 88.94 84 LYS A C 1
ATOM 659 O O . LYS A 1 84 ? -13.874 7.453 -1.382 1.00 88.94 84 LYS A O 1
ATOM 664 N N . ILE A 1 85 ? -13.313 5.344 -1.875 1.00 89.19 85 ILE A N 1
ATOM 665 C CA . ILE A 1 85 ? -12.242 5.244 -0.885 1.00 89.19 85 ILE A CA 1
ATOM 666 C C . ILE A 1 85 ? -11.065 6.114 -1.338 1.00 89.19 85 ILE A C 1
ATOM 668 O O . ILE A 1 85 ? -10.609 5.997 -2.479 1.00 89.19 85 ILE A O 1
ATOM 672 N N . SER A 1 86 ? -10.580 6.978 -0.442 1.00 91.81 86 SER A N 1
ATOM 673 C CA . SER A 1 86 ? -9.452 7.880 -0.691 1.00 91.81 86 SER A CA 1
ATOM 674 C C . SER A 1 86 ? -8.126 7.166 -0.461 1.00 91.81 86 SER A C 1
ATOM 676 O O . SER A 1 86 ? -7.668 7.063 0.674 1.00 91.81 86 SER A O 1
ATOM 678 N N . PHE A 1 87 ? -7.469 6.707 -1.530 1.00 90.62 87 PHE A N 1
ATOM 679 C CA . PHE A 1 87 ? -6.181 6.016 -1.415 1.00 90.62 87 PHE A CA 1
ATOM 680 C C . PHE A 1 87 ? -5.122 6.876 -0.714 1.00 90.6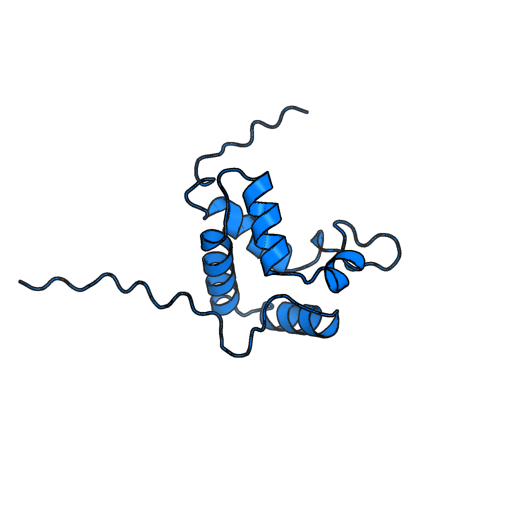2 87 PHE A C 1
ATOM 682 O O . PHE A 1 87 ? -4.318 6.359 0.054 1.00 90.62 87 PHE A O 1
ATOM 689 N N . ARG A 1 88 ? -5.127 8.202 -0.925 1.00 90.25 88 ARG A N 1
ATOM 690 C CA . ARG A 1 88 ? -4.165 9.112 -0.282 1.00 90.25 88 ARG A CA 1
ATOM 691 C C . ARG A 1 88 ? -4.248 9.093 1.250 1.00 90.25 88 ARG A C 1
ATOM 693 O O . ARG A 1 88 ? -3.253 9.430 1.891 1.00 90.25 88 ARG A O 1
ATOM 700 N N . GLN A 1 89 ? -5.404 8.745 1.814 1.00 91.50 89 GLN A N 1
ATOM 701 C CA . GLN A 1 89 ? -5.635 8.687 3.260 1.00 91.50 89 GLN A CA 1
ATOM 702 C C . GLN A 1 89 ? -5.299 7.320 3.872 1.00 91.50 89 GLN A C 1
ATOM 704 O O . GLN A 1 89 ? -5.265 7.209 5.092 1.00 91.50 89 GLN A O 1
ATOM 709 N N . LEU A 1 90 ? -5.027 6.306 3.048 1.00 93.25 90 LEU A N 1
ATOM 710 C CA . LEU A 1 90 ? -4.714 4.951 3.494 1.00 93.25 90 LEU A CA 1
ATOM 711 C C . LEU A 1 90 ? -3.243 4.814 3.915 1.00 93.25 90 LEU A C 1
ATOM 713 O O . LEU A 1 90 ? -2.347 5.389 3.289 1.00 93.25 90 LEU A O 1
ATOM 717 N N . ALA A 1 91 ? -2.969 3.979 4.912 1.00 93.50 91 ALA A N 1
ATOM 718 C CA . ALA A 1 91 ? -1.629 3.536 5.282 1.00 93.50 91 ALA A CA 1
ATOM 719 C C . ALA A 1 91 ? -0.919 2.858 4.099 1.00 93.50 91 ALA A C 1
ATOM 721 O O . ALA A 1 91 ? 0.274 3.098 3.872 1.00 93.50 91 ALA A O 1
ATOM 722 N N . LEU A 1 92 ? -1.660 2.111 3.267 1.00 93.94 92 LEU A N 1
ATOM 723 C CA . LEU A 1 92 ? -1.157 1.523 2.021 1.00 93.94 92 LEU A CA 1
ATOM 724 C C . LEU A 1 92 ? -0.453 2.532 1.103 1.00 93.94 92 LEU A C 1
ATOM 726 O O . LEU A 1 92 ? 0.499 2.161 0.414 1.00 93.94 92 LEU A O 1
ATOM 730 N N . LYS A 1 93 ? -0.843 3.815 1.103 1.00 94.19 93 LYS A N 1
ATOM 731 C CA . LYS A 1 93 ? -0.155 4.843 0.306 1.00 94.19 93 LYS A CA 1
ATOM 732 C C . LYS A 1 93 ? 1.300 5.014 0.734 1.00 94.19 93 LYS A C 1
ATOM 734 O O . LYS A 1 93 ? 2.176 5.146 -0.122 1.00 94.19 93 LYS A O 1
ATOM 739 N N . SER A 1 94 ? 1.573 5.013 2.037 1.00 93.62 94 SER A N 1
ATOM 740 C CA . SER A 1 94 ? 2.941 5.129 2.552 1.00 93.62 94 SER A CA 1
ATOM 741 C C . SER A 1 94 ? 3.751 3.877 2.228 1.00 93.62 94 SER A C 1
ATOM 743 O O . SER A 1 94 ? 4.892 3.990 1.783 1.00 93.62 94 SER A O 1
ATOM 745 N N . ILE A 1 95 ? 3.136 2.699 2.338 1.00 95.12 95 ILE A N 1
ATOM 746 C CA . ILE A 1 95 ? 3.761 1.409 2.017 1.00 95.12 95 ILE A CA 1
ATOM 747 C C . ILE A 1 95 ? 4.148 1.346 0.538 1.00 95.12 95 ILE A C 1
ATOM 749 O O . ILE A 1 95 ? 5.304 1.067 0.226 1.00 95.12 95 ILE A O 1
ATOM 753 N N . VAL A 1 96 ? 3.233 1.677 -0.381 1.00 93.81 96 VAL A N 1
ATOM 754 C CA . VAL A 1 96 ? 3.527 1.716 -1.824 1.00 93.81 96 VAL A CA 1
ATOM 755 C C . VAL A 1 96 ? 4.649 2.710 -2.124 1.00 93.81 96 VAL A C 1
ATOM 757 O O . VAL A 1 96 ? 5.574 2.394 -2.868 1.00 93.81 96 VAL A O 1
ATOM 760 N N . HIS A 1 97 ? 4.620 3.897 -1.515 1.00 92.50 97 HIS A N 1
ATOM 761 C CA . HIS A 1 97 ? 5.654 4.908 -1.726 1.00 92.50 97 HIS A CA 1
ATOM 762 C C . HIS A 1 97 ? 7.045 4.441 -1.261 1.00 92.50 97 HIS A C 1
ATOM 764 O O . HIS A 1 97 ? 8.033 4.626 -1.974 1.00 92.50 97 HIS A O 1
ATOM 770 N N . ILE A 1 98 ? 7.137 3.791 -0.097 1.00 93.69 98 ILE A N 1
ATOM 771 C CA . ILE A 1 98 ? 8.398 3.219 0.397 1.00 93.69 98 ILE A CA 1
ATOM 772 C C . ILE A 1 98 ? 8.841 2.051 -0.498 1.00 93.69 98 ILE A C 1
ATOM 774 O O . ILE A 1 98 ? 10.018 1.963 -0.847 1.00 93.69 98 ILE A O 1
ATOM 778 N N . ALA A 1 99 ? 7.913 1.191 -0.926 1.00 93.62 99 ALA A N 1
ATOM 779 C CA . ALA A 1 99 ? 8.200 0.055 -1.799 1.00 93.62 99 ALA A CA 1
ATOM 780 C C . ALA A 1 99 ? 8.770 0.487 -3.160 1.00 93.62 99 ALA A C 1
ATOM 782 O O . ALA A 1 99 ? 9.710 -0.133 -3.654 1.00 93.62 99 ALA A O 1
ATOM 783 N N . ILE A 1 100 ? 8.270 1.583 -3.742 1.00 91.81 100 ILE A N 1
ATOM 784 C CA . ILE A 1 100 ? 8.821 2.167 -4.977 1.00 91.81 100 ILE A CA 1
ATOM 785 C C . ILE A 1 100 ? 10.280 2.589 -4.779 1.00 91.81 100 ILE A C 1
ATOM 787 O O . ILE A 1 100 ? 11.119 2.309 -5.631 1.00 91.81 100 ILE A O 1
ATOM 791 N N . ARG A 1 101 ? 10.613 3.221 -3.648 1.00 89.12 101 ARG A N 1
ATOM 792 C CA . ARG A 1 101 ? 11.996 3.638 -3.355 1.00 89.12 101 ARG A CA 1
ATOM 793 C C . ARG A 1 101 ? 12.923 2.460 -3.059 1.00 89.12 101 ARG A C 1
ATOM 795 O O . ARG A 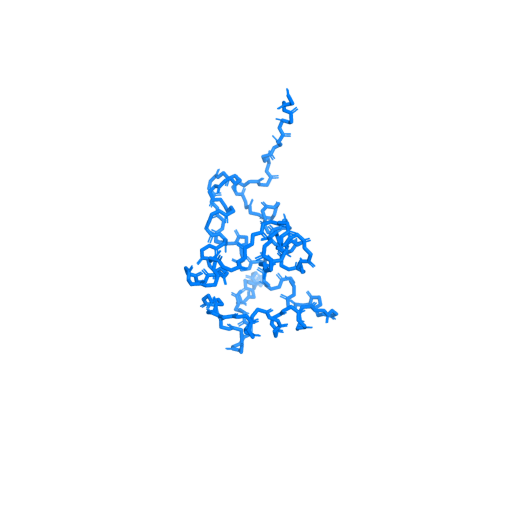1 101 ? 14.111 2.531 -3.357 1.00 89.12 101 ARG A O 1
ATOM 802 N N . LYS A 1 102 ? 12.392 1.380 -2.477 1.00 88.31 102 LYS A N 1
ATOM 803 C CA . LYS A 1 102 ? 13.149 0.151 -2.198 1.00 88.31 102 LYS A CA 1
ATOM 804 C C . LYS A 1 102 ? 13.283 -0.774 -3.414 1.00 88.31 102 LYS A C 1
ATOM 806 O O . LYS A 1 102 ? 14.141 -1.652 -3.385 1.00 88.31 102 LYS A O 1
ATOM 811 N N . ASN A 1 103 ? 12.486 -0.597 -4.470 1.00 83.25 103 ASN A N 1
ATOM 812 C CA . ASN A 1 103 ? 12.606 -1.408 -5.680 1.00 83.25 103 ASN A CA 1
ATOM 813 C C . ASN A 1 103 ? 13.988 -1.173 -6.337 1.00 83.25 103 ASN A C 1
ATOM 815 O O . ASN A 1 103 ? 14.283 -0.044 -6.736 1.00 83.25 103 ASN A O 1
ATOM 819 N N . PRO A 1 104 ? 14.821 -2.222 -6.509 1.00 73.88 104 PRO A N 1
ATOM 820 C CA . PRO A 1 104 ? 16.166 -2.105 -7.074 1.00 73.88 104 PRO A CA 1
ATOM 821 C C . PRO A 1 104 ? 16.225 -1.414 -8.441 1.00 73.88 104 PRO A C 1
ATOM 823 O O . PRO A 1 104 ? 17.189 -0.715 -8.728 1.00 73.88 104 PRO A O 1
ATOM 826 N N . SER A 1 105 ? 15.190 -1.575 -9.273 1.00 73.50 105 SER A N 1
ATOM 827 C CA . SER A 1 105 ? 15.125 -0.975 -10.614 1.00 73.50 105 SER A CA 1
ATOM 828 C C . SER A 1 105 ? 14.756 0.512 -10.610 1.00 73.50 105 SER A C 1
ATOM 830 O O . SER A 1 105 ? 14.929 1.185 -11.621 1.00 73.50 105 SER A O 1
ATOM 832 N N . THR A 1 106 ? 14.235 1.036 -9.497 1.00 66.12 106 THR A N 1
ATOM 833 C CA . THR A 1 106 ? 13.824 2.444 -9.352 1.00 66.12 106 THR A CA 1
ATOM 834 C C . THR A 1 106 ? 14.542 3.165 -8.212 1.00 66.12 106 THR A C 1
ATOM 836 O O . THR A 1 106 ? 14.288 4.344 -7.991 1.00 66.12 106 THR A O 1
ATOM 839 N N . LYS A 1 107 ? 15.465 2.490 -7.516 1.00 60.88 107 LYS A N 1
ATOM 840 C CA . LYS A 1 107 ? 16.218 3.016 -6.366 1.00 60.88 107 LYS A CA 1
ATOM 841 C C . LYS A 1 107 ? 17.043 4.270 -6.697 1.00 60.88 107 LYS A C 1
ATOM 843 O O . LYS A 1 107 ? 17.203 5.131 -5.843 1.00 60.88 107 LYS A O 1
ATOM 848 N N . GLU A 1 108 ? 17.511 4.377 -7.940 1.00 56.62 108 GLU A N 1
ATOM 849 C CA . GLU A 1 108 ? 18.319 5.491 -8.471 1.00 56.62 108 GLU A CA 1
ATOM 850 C C . GLU A 1 108 ? 17.495 6.460 -9.346 1.00 56.62 108 GLU A C 1
ATOM 852 O O . GLU A 1 108 ? 18.026 7.432 -9.885 1.00 56.62 108 GLU A O 1
ATOM 857 N N . ALA A 1 109 ? 16.195 6.199 -9.539 1.00 54.12 109 ALA A N 1
ATOM 858 C CA . ALA A 1 109 ? 15.355 7.019 -10.404 1.00 54.12 109 ALA A CA 1
ATOM 859 C C . ALA A 1 109 ? 15.063 8.359 -9.715 1.00 54.12 109 ALA A C 1
ATOM 861 O O . ALA A 1 109 ? 14.109 8.499 -8.953 1.00 54.12 109 ALA A O 1
ATOM 862 N N . THR A 1 110 ? 15.914 9.349 -9.977 1.00 45.94 110 THR A N 1
ATOM 863 C CA . THR A 1 110 ? 15.675 10.731 -9.569 1.00 45.94 110 THR A CA 1
ATOM 864 C C . THR A 1 110 ? 14.555 11.271 -10.449 1.00 45.94 110 THR A C 1
ATOM 866 O O . THR A 1 110 ? 14.705 11.396 -11.663 1.00 45.94 110 THR A O 1
ATOM 869 N N . GLU A 1 111 ? 13.400 11.535 -9.848 1.00 48.41 111 GLU A N 1
ATOM 870 C CA . GLU A 1 111 ? 12.271 12.159 -10.526 1.00 48.41 111 GLU A CA 1
ATOM 871 C C . GLU A 1 111 ? 12.643 13.627 -10.777 1.00 48.41 111 GLU A C 1
ATOM 873 O O . GLU A 1 111 ? 12.561 14.469 -9.885 1.00 48.41 111 GLU A O 1
ATOM 878 N N . SER A 1 112 ? 13.136 13.937 -11.979 1.00 40.88 112 SER A N 1
ATOM 879 C CA . SER A 1 112 ? 13.272 15.321 -12.429 1.00 40.88 112 SER A CA 1
ATOM 880 C C . SER A 1 112 ? 11.865 15.903 -12.550 1.00 40.88 112 SER A C 1
ATOM 882 O O . SER A 1 112 ? 11.170 15.668 -13.536 1.00 40.88 112 SER A O 1
ATOM 884 N N . GLN A 1 113 ? 11.414 16.612 -11.513 1.00 36.09 113 GLN A N 1
ATOM 885 C CA . GLN A 1 113 ? 10.167 17.366 -11.548 1.00 36.09 113 GLN A CA 1
ATOM 886 C C . GLN A 1 113 ? 10.309 18.479 -12.591 1.00 36.09 113 GLN A C 1
ATOM 888 O O . GLN A 1 113 ? 10.930 19.504 -12.322 1.00 36.09 113 GLN A O 1
ATOM 893 N N . HIS A 1 114 ? 9.753 18.275 -13.783 1.00 30.67 114 HIS A N 1
ATOM 894 C CA . HIS A 1 114 ? 9.464 19.370 -14.699 1.00 30.67 114 HIS A CA 1
ATOM 895 C C . HIS A 1 114 ? 7.973 19.681 -14.564 1.00 30.67 114 HIS A C 1
ATOM 897 O O . HIS A 1 114 ? 7.130 18.875 -14.965 1.00 30.67 114 HIS A O 1
ATOM 903 N N . PHE A 1 115 ? 7.680 20.797 -13.896 1.00 37.00 115 PHE A N 1
ATOM 904 C CA . PHE A 1 115 ? 6.374 21.452 -13.941 1.00 37.00 115 PHE A CA 1
ATOM 905 C C . PHE A 1 115 ? 6.163 22.101 -15.312 1.00 37.00 115 PHE A C 1
ATOM 907 O O . PHE A 1 115 ? 7.185 22.416 -15.975 1.00 37.00 115 PHE A O 1
#

Radius of gyration: 15.75 Å; chains: 1; bounding box: 53×43×30 Å

pLDDT: mean 82.05, std 18.23, range [30.67, 95.69]